Protein AF-A0AA38C4P3-F1 (afdb_monomer)

Structure (mmCIF, N/CA/C/O backbone):
data_AF-A0AA38C4P3-F1
#
_entry.id   AF-A0AA38C4P3-F1
#
loop_
_atom_site.group_PDB
_atom_site.id
_atom_site.type_symbol
_atom_site.label_atom_id
_atom_site.label_alt_id
_atom_site.label_comp_id
_atom_site.label_asym_id
_atom_site.label_entity_id
_atom_site.label_seq_id
_atom_site.pdbx_PDB_ins_code
_atom_site.Cartn_x
_atom_site.Cartn_y
_atom_site.Cartn_z
_atom_site.occupancy
_atom_site.B_iso_or_equiv
_atom_site.auth_seq_id
_atom_site.auth_comp_id
_atom_site.auth_asym_id
_atom_site.auth_atom_id
_atom_site.pdbx_PDB_model_num
ATOM 1 N N . TRP A 1 1 ? 3.185 2.153 8.279 1.00 97.62 1 TRP A N 1
ATOM 2 C CA . TRP A 1 1 ? 3.559 0.835 7.724 1.00 97.62 1 TRP A CA 1
ATOM 3 C C . TRP A 1 1 ? 4.565 1.056 6.614 1.00 97.62 1 TRP A C 1
ATOM 5 O O . TRP A 1 1 ? 4.548 2.125 6.013 1.00 97.62 1 TRP A O 1
ATOM 15 N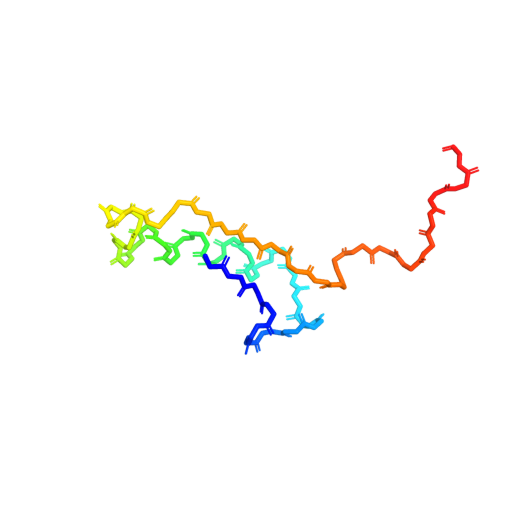 N . ASN A 1 2 ? 5.458 0.100 6.393 1.00 98.38 2 ASN A N 1
ATOM 16 C CA . ASN A 1 2 ? 6.471 0.148 5.344 1.00 98.38 2 ASN A CA 1
ATOM 17 C C . ASN A 1 2 ? 6.500 -1.223 4.646 1.00 98.38 2 ASN A C 1
ATOM 19 O O . ASN A 1 2 ? 6.428 -2.244 5.338 1.00 98.38 2 ASN A O 1
ATOM 23 N N . SER A 1 3 ? 6.558 -1.237 3.311 1.00 98.00 3 SER A N 1
ATOM 24 C CA . SER A 1 3 ? 6.454 -2.460 2.502 1.00 98.00 3 SER A CA 1
ATOM 25 C C . SER A 1 3 ? 7.645 -3.413 2.648 1.00 98.00 3 SER A C 1
ATOM 27 O O . SER A 1 3 ? 7.471 -4.625 2.506 1.00 98.00 3 SER A O 1
ATOM 29 N N . TRP A 1 4 ? 8.836 -2.903 2.976 1.00 98.06 4 TRP A N 1
ATOM 30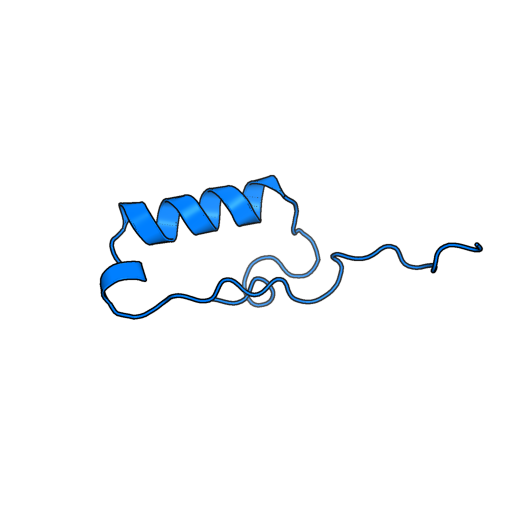 C CA . TRP A 1 4 ? 10.106 -3.626 2.878 1.00 98.06 4 TRP A CA 1
ATOM 31 C C . TRP A 1 4 ? 10.154 -4.909 3.700 1.00 98.06 4 TRP A C 1
ATOM 33 O O . TRP A 1 4 ? 10.475 -5.975 3.180 1.00 98.06 4 TRP A O 1
ATOM 43 N N . ASN A 1 5 ? 9.780 -4.824 4.978 1.00 97.44 5 ASN A N 1
ATOM 44 C CA . ASN A 1 5 ? 9.971 -5.921 5.931 1.00 97.44 5 ASN A CA 1
ATOM 45 C C . ASN A 1 5 ? 9.202 -7.202 5.575 1.00 97.44 5 ASN A C 1
ATOM 47 O O . ASN A 1 5 ? 9.526 -8.260 6.109 1.00 97.44 5 ASN A O 1
ATOM 51 N N . HIS A 1 6 ? 8.172 -7.111 4.730 1.00 97.38 6 HIS A N 1
ATOM 52 C CA . HIS A 1 6 ? 7.375 -8.266 4.320 1.00 97.38 6 HIS A CA 1
ATOM 53 C C . HIS A 1 6 ? 7.467 -8.549 2.820 1.00 97.38 6 HIS A C 1
ATOM 55 O O . HIS A 1 6 ? 7.569 -9.709 2.432 1.00 97.38 6 HIS A O 1
ATOM 61 N N . PHE A 1 7 ? 7.439 -7.507 1.987 1.00 97.62 7 PHE A N 1
ATOM 62 C CA . PHE A 1 7 ? 7.329 -7.653 0.537 1.00 97.62 7 PHE A CA 1
ATOM 63 C C . PHE A 1 7 ? 8.670 -7.494 -0.193 1.00 97.62 7 PHE A C 1
ATOM 65 O O . PHE A 1 7 ? 8.846 -8.087 -1.257 1.00 97.62 7 PHE A O 1
ATOM 72 N N . GLY A 1 8 ? 9.635 -6.748 0.360 1.00 97.88 8 GLY A N 1
ATOM 73 C CA . GLY A 1 8 ? 10.859 -6.384 -0.363 1.00 97.88 8 GLY A CA 1
ATOM 74 C C . GLY A 1 8 ? 10.528 -5.784 -1.737 1.00 97.88 8 GLY A C 1
ATOM 75 O O . GLY A 1 8 ? 9.617 -4.967 -1.841 1.00 97.88 8 GLY A O 1
ATOM 76 N N . CYS A 1 9 ? 11.198 -6.259 -2.793 1.00 98.00 9 CYS A N 1
ATOM 77 C CA . CYS A 1 9 ? 10.901 -5.852 -4.172 1.00 98.00 9 CYS A CA 1
ATOM 78 C C . CYS A 1 9 ? 9.613 -6.456 -4.770 1.00 98.00 9 CYS A C 1
ATOM 80 O O . CYS A 1 9 ? 9.237 -6.085 -5.877 1.00 98.00 9 CYS A O 1
ATOM 82 N N . ASN A 1 10 ? 8.930 -7.388 -4.096 1.00 97.75 10 ASN A N 1
ATOM 83 C CA . ASN A 1 10 ? 7.672 -7.968 -4.587 1.00 97.75 10 ASN A CA 1
ATOM 84 C C . ASN A 1 10 ? 6.483 -7.080 -4.187 1.00 97.75 10 ASN A C 1
ATOM 86 O O . ASN A 1 10 ? 5.585 -7.517 -3.463 1.00 97.75 10 ASN A O 1
ATOM 90 N N . VAL A 1 11 ? 6.513 -5.817 -4.611 1.00 97.00 11 VAL A N 1
ATOM 91 C CA . VAL A 1 11 ? 5.489 -4.808 -4.320 1.00 97.00 11 VAL A CA 1
ATOM 92 C C . VAL A 1 11 ? 4.842 -4.329 -5.618 1.00 97.00 11 VAL A C 1
ATOM 94 O O . VAL A 1 11 ? 5.521 -4.115 -6.617 1.00 97.00 11 VAL A O 1
ATOM 97 N N . ASP A 1 12 ? 3.521 -4.163 -5.608 1.00 97.94 12 ASP A N 1
ATOM 98 C CA . ASP A 1 12 ? 2.755 -3.642 -6.740 1.00 97.94 12 ASP A CA 1
ATOM 99 C C . ASP A 1 12 ? 1.594 -2.746 -6.269 1.00 97.94 12 ASP A C 1
ATOM 101 O O . ASP A 1 12 ? 1.326 -2.604 -5.070 1.00 97.94 12 ASP A O 1
ATOM 105 N N . GLU A 1 13 ? 0.887 -2.125 -7.219 1.00 98.25 13 GLU A N 1
ATOM 106 C CA . GLU A 1 13 ? -0.256 -1.250 -6.926 1.00 98.25 13 GLU A CA 1
ATOM 107 C C . GLU A 1 13 ? -1.339 -1.963 -6.103 1.00 98.25 13 GLU A C 1
ATOM 109 O O . GLU A 1 13 ? -1.929 -1.366 -5.194 1.00 98.25 13 GLU A O 1
ATOM 114 N N . LYS A 1 14 ? -1.605 -3.238 -6.406 1.00 98.50 14 LYS A N 1
ATOM 115 C CA . LYS A 1 14 ? -2.671 -4.005 -5.763 1.00 98.50 14 LYS A CA 1
ATOM 116 C C . LYS A 1 14 ? -2.373 -4.190 -4.278 1.00 98.50 14 LYS A C 1
ATOM 118 O O . LYS A 1 14 ? -3.242 -3.900 -3.457 1.00 98.50 14 LYS A O 1
ATOM 123 N N . ILE A 1 15 ? -1.146 -4.579 -3.930 1.00 98.19 15 ILE A N 1
ATOM 124 C CA . ILE A 1 15 ? -0.703 -4.745 -2.540 1.00 98.19 15 ILE A CA 1
ATOM 125 C C . ILE A 1 15 ? -0.864 -3.438 -1.756 1.00 98.19 15 ILE A C 1
ATOM 127 O O . ILE A 1 15 ? -1.350 -3.452 -0.621 1.00 98.19 15 ILE A O 1
ATOM 131 N N . ILE A 1 16 ? -0.489 -2.297 -2.342 1.00 98.38 16 ILE A N 1
ATOM 132 C CA . ILE A 1 16 ? -0.587 -0.999 -1.661 1.00 98.38 16 ILE A CA 1
ATOM 133 C C . ILE A 1 16 ? -2.048 -0.596 -1.430 1.00 98.38 16 ILE A C 1
ATOM 135 O O . ILE A 1 16 ? -2.389 -0.150 -0.330 1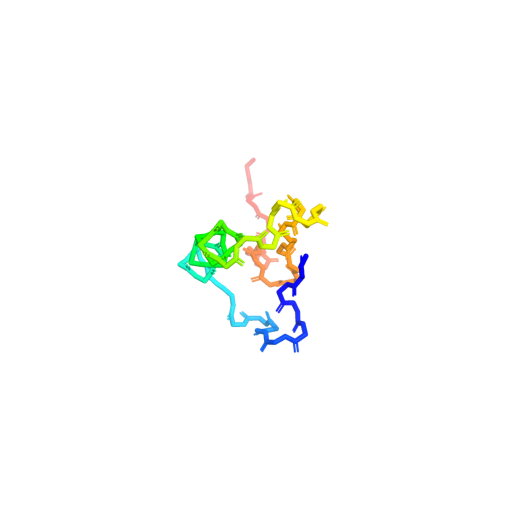.00 98.38 16 ILE A O 1
ATOM 139 N N . ARG A 1 17 ? -2.931 -0.798 -2.417 1.00 98.56 17 ARG A N 1
ATOM 140 C CA . ARG A 1 17 ? -4.372 -0.526 -2.269 1.00 98.56 17 ARG A CA 1
ATOM 141 C C . ARG A 1 17 ? -5.025 -1.427 -1.226 1.00 98.56 17 ARG A C 1
ATOM 143 O O . ARG A 1 17 ? -5.686 -0.921 -0.326 1.00 98.56 17 ARG A O 1
ATOM 150 N N . GLU A 1 18 ? -4.782 -2.733 -1.289 1.00 98.56 18 GLU A N 1
ATOM 151 C CA . GLU A 1 18 ? -5.328 -3.689 -0.318 1.00 98.56 18 GLU A CA 1
ATOM 152 C C . GLU A 1 18 ? -4.798 -3.418 1.100 1.00 98.56 18 GLU A C 1
ATOM 154 O O . GLU A 1 18 ? -5.540 -3.532 2.075 1.00 98.56 18 GLU A O 1
ATOM 159 N N . THR A 1 19 ? -3.542 -2.973 1.233 1.00 98.44 19 THR A N 1
ATOM 160 C CA . THR A 1 19 ? -2.985 -2.521 2.519 1.00 98.44 19 THR A CA 1
ATOM 161 C C . THR A 1 19 ? -3.725 -1.286 3.041 1.00 98.44 19 THR A C 1
ATOM 163 O O . THR A 1 19 ? -4.036 -1.219 4.232 1.00 98.44 19 THR A O 1
ATOM 166 N N . ALA A 1 20 ? -4.057 -0.322 2.178 1.00 98.44 20 ALA A N 1
ATOM 167 C CA . ALA A 1 20 ? -4.850 0.845 2.566 1.00 98.44 20 ALA A CA 1
ATOM 168 C C . ALA A 1 20 ? -6.275 0.466 3.007 1.00 98.44 20 ALA A C 1
ATOM 170 O O . ALA A 1 20 ? -6.749 0.945 4.040 1.00 98.44 20 ALA A O 1
ATOM 171 N N . ASP A 1 21 ? -6.926 -0.458 2.302 1.00 98.69 21 ASP A N 1
ATOM 172 C CA . ASP A 1 21 ? -8.241 -0.979 2.690 1.00 98.69 21 ASP A CA 1
ATOM 173 C C . ASP A 1 21 ? -8.174 -1.746 4.023 1.00 98.69 21 ASP A C 1
ATOM 175 O O . ASP A 1 21 ? -9.050 -1.605 4.888 1.00 98.69 21 ASP A O 1
ATOM 179 N N . ALA A 1 22 ? -7.100 -2.508 4.251 1.00 98.50 22 ALA A N 1
ATOM 180 C CA . ALA A 1 22 ? -6.844 -3.184 5.519 1.00 98.50 22 ALA A CA 1
ATOM 181 C C . ALA A 1 22 ? -6.657 -2.182 6.669 1.00 98.50 22 ALA A C 1
ATOM 183 O O . ALA A 1 22 ? -7.185 -2.394 7.760 1.00 98.50 22 ALA A O 1
ATOM 184 N N . PHE A 1 23 ? -5.986 -1.050 6.435 1.00 98.44 23 PHE A N 1
ATOM 185 C CA . PHE A 1 23 ? -5.825 0.015 7.431 1.00 98.44 23 PHE A CA 1
ATOM 186 C C . PHE A 1 23 ? -7.167 0.556 7.943 1.00 98.44 23 PHE A C 1
ATOM 188 O O . PHE A 1 23 ? -7.323 0.817 9.141 1.00 98.44 23 PHE A O 1
ATOM 195 N N . ILE A 1 24 ? -8.142 0.716 7.044 1.00 98.38 24 ILE A N 1
ATOM 196 C CA . ILE A 1 24 ? -9.487 1.189 7.383 1.00 98.38 24 ILE A CA 1
ATOM 197 C C . ILE A 1 24 ? -10.316 0.079 8.028 1.00 98.38 24 ILE A C 1
ATOM 199 O O . ILE A 1 24 ? -10.885 0.288 9.101 1.00 98.38 24 ILE A O 1
ATOM 203 N N . SER A 1 25 ? -10.378 -1.095 7.397 1.00 98.56 25 SER A N 1
ATOM 204 C CA . SER A 1 25 ? -11.253 -2.193 7.826 1.00 98.56 25 SER A CA 1
ATOM 205 C C . SER A 1 25 ? -10.841 -2.795 9.171 1.00 98.56 25 SER A C 1
ATOM 207 O O . SER A 1 25 ? -11.705 -3.136 9.976 1.00 98.56 25 SER A O 1
ATOM 209 N N . THR A 1 26 ? -9.539 -2.850 9.467 1.00 98.31 26 THR A N 1
ATOM 210 C CA . THR A 1 26 ? -9.027 -3.291 10.778 1.00 98.31 26 THR A CA 1
ATOM 211 C C . THR A 1 26 ? -9.067 -2.189 11.840 1.00 98.31 26 THR A C 1
ATOM 213 O O . THR A 1 26 ? -8.868 -2.459 13.023 1.00 98.31 26 THR A O 1
ATOM 216 N N . GLY A 1 27 ? -9.330 -0.939 11.447 1.00 98.19 27 GLY A N 1
ATOM 217 C CA . GLY A 1 27 ? -9.430 0.202 12.354 1.00 98.19 27 GLY A CA 1
ATOM 218 C C . GLY A 1 27 ? -8.095 0.752 12.858 1.00 98.19 27 GLY A C 1
ATOM 219 O O . GLY A 1 27 ? -8.111 1.704 13.638 1.00 98.19 27 GLY A O 1
ATOM 220 N N . ILE A 1 28 ? -6.947 0.234 12.409 1.00 97.81 28 ILE A N 1
ATOM 221 C CA . ILE A 1 28 ? -5.634 0.749 12.835 1.00 97.81 28 ILE A CA 1
ATOM 222 C C . ILE A 1 28 ? -5.404 2.201 12.401 1.00 97.81 28 ILE A C 1
ATOM 224 O O . ILE A 1 28 ? -4.701 2.939 13.090 1.00 97.81 28 ILE A O 1
ATOM 228 N N . SER A 1 29 ? -6.064 2.660 11.332 1.00 97.81 29 SER A N 1
ATOM 229 C CA . SER A 1 29 ? -6.057 4.079 10.956 1.00 97.81 29 SER A CA 1
ATOM 230 C C . SER A 1 29 ? -6.619 4.982 12.057 1.00 97.81 29 SER A C 1
ATOM 232 O O . SER A 1 29 ? -6.088 6.063 12.309 1.00 97.81 29 SER A O 1
ATOM 234 N N . LYS A 1 30 ? -7.630 4.508 12.797 1.00 98.19 30 LYS A N 1
ATOM 235 C CA . LYS A 1 30 ? -8.224 5.218 13.944 1.00 98.19 30 LYS A CA 1
ATOM 236 C C . LYS A 1 30 ? -7.311 5.225 15.172 1.00 98.19 30 LYS A C 1
ATOM 238 O O . LYS A 1 30 ? -7.528 6.025 16.075 1.00 98.19 30 LYS A O 1
ATOM 243 N N . LEU A 1 31 ? -6.294 4.363 15.201 1.00 98.25 31 LEU A N 1
ATOM 244 C CA . LEU A 1 31 ? -5.272 4.311 16.251 1.00 98.25 31 LEU A CA 1
ATOM 245 C C . LEU A 1 31 ? -4.064 5.217 15.945 1.00 98.25 31 LEU A C 1
ATOM 247 O O . LEU A 1 31 ? -3.090 5.204 16.691 1.00 98.25 31 LEU A O 1
ATOM 251 N N . GLY A 1 32 ? -4.117 6.003 14.862 1.00 98.25 32 GLY A N 1
ATOM 252 C CA . GLY A 1 32 ? -3.079 6.972 14.495 1.00 98.25 32 GLY A CA 1
ATOM 253 C C . GLY A 1 32 ? -2.094 6.489 13.428 1.00 98.25 32 GLY A C 1
ATOM 254 O O . GLY A 1 32 ? -1.187 7.232 13.059 1.00 98.25 32 GLY A O 1
ATOM 255 N N . TYR A 1 33 ? -2.266 5.280 12.884 1.00 98.19 33 TYR A N 1
ATOM 256 C CA . TYR A 1 33 ? -1.454 4.803 11.764 1.00 98.19 33 TYR A CA 1
ATOM 257 C C . TYR A 1 33 ? -1.985 5.369 10.444 1.00 98.19 33 TYR A C 1
ATOM 259 O O . TYR A 1 33 ? -2.921 4.834 9.859 1.00 98.19 33 TYR A O 1
ATOM 267 N N . THR A 1 34 ? -1.377 6.450 9.960 1.00 97.25 34 THR A N 1
ATOM 268 C CA . THR A 1 34 ? -1.860 7.191 8.778 1.00 97.25 34 THR A CA 1
ATOM 269 C C . THR A 1 34 ? -0.927 7.132 7.569 1.00 97.25 34 THR A C 1
ATOM 271 O O . THR A 1 34 ? -1.292 7.611 6.500 1.00 97.25 34 THR A O 1
ATOM 274 N N . TYR A 1 35 ? 0.256 6.528 7.715 1.00 98.19 35 TYR A N 1
ATOM 275 C CA . TYR A 1 35 ? 1.268 6.448 6.660 1.00 98.19 35 TYR A CA 1
ATOM 276 C C . TYR A 1 35 ? 1.438 5.023 6.128 1.00 98.19 35 TYR A C 1
ATOM 278 O O . TYR A 1 35 ? 1.668 4.074 6.894 1.00 98.19 35 TYR A O 1
ATOM 286 N N . ILE A 1 36 ? 1.389 4.910 4.803 1.00 98.12 36 ILE A N 1
ATOM 287 C CA . ILE A 1 36 ? 1.700 3.715 4.018 1.00 98.12 36 ILE A CA 1
ATOM 288 C C . ILE A 1 36 ? 2.884 4.089 3.132 1.00 98.12 36 ILE A C 1
ATOM 290 O O . ILE A 1 36 ? 2.732 4.849 2.180 1.00 98.12 36 ILE A O 1
ATOM 294 N N . ASN A 1 37 ? 4.069 3.603 3.493 1.00 98.56 37 ASN A N 1
ATOM 295 C CA . ASN A 1 37 ? 5.309 3.939 2.805 1.00 98.56 37 ASN A CA 1
ATOM 296 C C . ASN A 1 37 ? 5.673 2.806 1.843 1.00 98.56 37 ASN A C 1
ATOM 298 O O . ASN A 1 37 ? 5.808 1.657 2.275 1.00 98.56 37 ASN A O 1
ATOM 302 N N . ILE A 1 38 ? 5.830 3.149 0.566 1.00 98.31 38 ILE A N 1
ATOM 303 C CA . ILE A 1 38 ? 6.421 2.272 -0.446 1.00 98.31 38 ILE A CA 1
ATOM 304 C C . ILE A 1 38 ? 7.937 2.420 -0.314 1.00 98.31 38 ILE A C 1
ATOM 306 O O . ILE A 1 38 ? 8.449 3.539 -0.376 1.00 98.31 38 ILE A O 1
ATOM 310 N N . ASP A 1 39 ? 8.621 1.315 -0.041 1.00 98.12 39 ASP A N 1
ATOM 311 C CA . ASP A 1 39 ? 10.081 1.268 0.044 1.00 98.12 39 ASP A CA 1
ATOM 312 C C . ASP A 1 39 ? 10.698 1.015 -1.345 1.00 98.12 39 ASP A C 1
ATOM 314 O O . ASP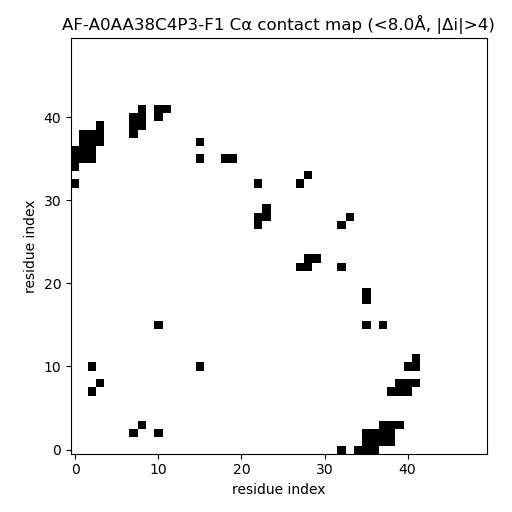 A 1 39 ? 10.091 1.370 -2.351 1.00 98.12 39 ASP A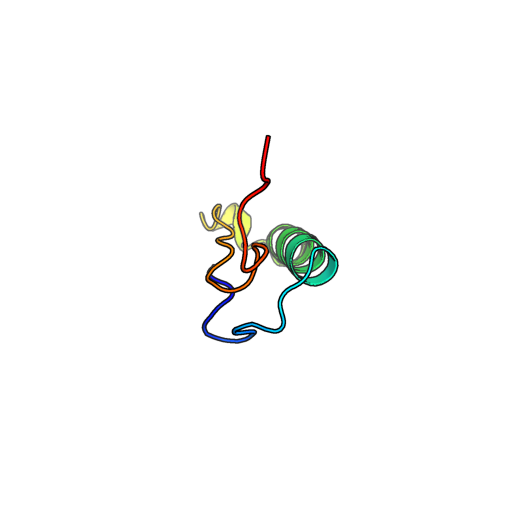 O 1
ATOM 318 N N . ASP A 1 40 ? 11.898 0.449 -1.418 1.00 97.62 40 ASP A N 1
ATOM 319 C CA . ASP A 1 40 ? 12.653 0.274 -2.660 1.00 97.62 40 ASP A CA 1
ATOM 320 C C . ASP A 1 40 ? 11.937 -0.578 -3.743 1.00 97.62 40 ASP A C 1
ATOM 322 O O . ASP A 1 40 ? 10.946 -1.269 -3.492 1.00 97.62 40 ASP A O 1
ATOM 326 N N . CYS A 1 41 ? 12.480 -0.547 -4.964 1.00 96.94 41 CYS A N 1
ATOM 327 C CA . CYS A 1 41 ? 12.058 -1.321 -6.144 1.00 96.94 41 CYS A CA 1
ATOM 328 C C . CYS A 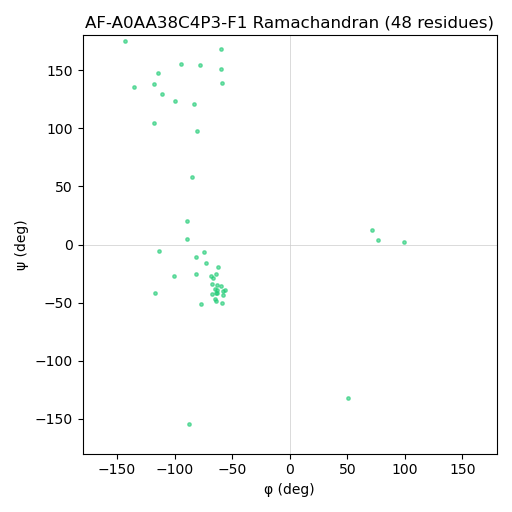1 41 ? 10.717 -0.910 -6.798 1.00 96.94 41 CYS A C 1
ATOM 330 O O . CYS A 1 41 ? 10.215 -1.635 -7.654 1.00 96.94 41 CYS A O 1
ATOM 332 N N . TRP A 1 42 ? 10.137 0.245 -6.440 1.00 97.00 42 TRP A N 1
ATOM 333 C CA . TRP A 1 42 ? 8.910 0.766 -7.077 1.00 97.00 42 TRP A CA 1
ATOM 334 C C . TRP A 1 42 ? 9.149 1.497 -8.403 1.00 97.00 42 TRP A C 1
ATOM 336 O O . TRP A 1 42 ? 8.231 1.624 -9.212 1.00 97.00 42 TRP A O 1
ATOM 346 N N . ALA A 1 43 ? 10.349 2.045 -8.587 1.00 96.25 43 ALA A N 1
ATOM 347 C CA . ALA A 1 43 ? 10.716 2.819 -9.761 1.00 96.25 43 ALA A CA 1
ATOM 348 C C . ALA A 1 43 ? 11.400 1.932 -10.807 1.00 96.25 43 ALA A C 1
ATOM 350 O O . ALA A 1 43 ? 12.024 0.923 -10.473 1.00 96.25 43 ALA A O 1
ATOM 351 N N . GLU A 1 44 ? 11.328 2.358 -12.065 1.00 96.06 44 GLU A N 1
ATOM 352 C CA . GLU A 1 44 ? 12.164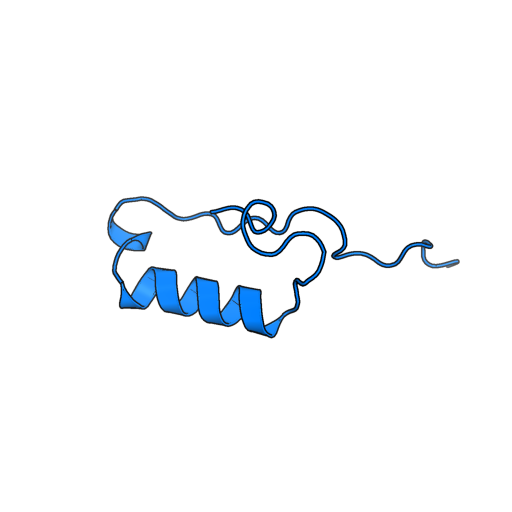 1.805 -13.128 1.00 96.06 44 GLU A CA 1
ATOM 353 C C . GLU A 1 44 ? 13.655 2.000 -12.809 1.00 96.06 44 GLU A C 1
ATOM 355 O O . GLU A 1 44 ? 14.050 2.956 -12.134 1.00 96.06 44 GLU A O 1
ATOM 360 N N . LEU A 1 45 ? 14.494 1.090 -13.313 1.00 96.00 45 LEU A N 1
ATOM 361 C CA . LEU A 1 45 ? 15.946 1.142 -13.089 1.00 96.00 45 LEU A CA 1
ATOM 362 C C . LEU A 1 45 ? 16.603 2.347 -13.770 1.00 96.00 45 LEU A C 1
ATOM 364 O O . LEU A 1 45 ? 17.624 2.846 -13.301 1.00 96.00 45 LEU A O 1
ATOM 368 N N . GLU A 1 46 ? 16.012 2.806 -14.868 1.00 97.38 46 GLU A N 1
ATOM 369 C CA . GLU A 1 46 ? 16.507 3.909 -15.678 1.00 97.38 46 GLU A CA 1
ATOM 370 C C . GLU A 1 46 ? 15.531 5.083 -15.618 1.00 97.38 46 GLU A C 1
ATOM 372 O O . GLU A 1 46 ? 14.317 4.910 -15.511 1.00 97.38 46 GLU A O 1
ATOM 377 N N . ARG A 1 47 ? 16.070 6.301 -15.695 1.00 96.31 47 ARG A N 1
ATOM 378 C CA . ARG A 1 47 ? 15.255 7.517 -15.786 1.00 96.31 47 ARG A CA 1
ATOM 379 C C . ARG A 1 47 ? 14.733 7.698 -17.206 1.00 96.31 47 ARG A C 1
ATOM 381 O O . ARG A 1 47 ? 15.381 7.294 -18.170 1.00 96.31 47 ARG A O 1
ATOM 388 N N . ASP A 1 48 ? 13.617 8.405 -17.325 1.00 95.62 48 ASP A N 1
ATOM 389 C CA . ASP A 1 48 ? 13.132 8.865 -18.621 1.00 95.62 48 ASP A CA 1
ATOM 390 C C . ASP A 1 48 ? 14.184 9.763 -19.301 1.00 95.62 48 ASP A C 1
ATOM 392 O O . ASP A 1 48 ? 14.834 10.591 -18.659 1.00 95.62 48 ASP A O 1
ATOM 396 N N . ASN A 1 49 ? 14.359 9.595 -20.614 1.00 90.31 49 ASN A N 1
ATOM 397 C CA . ASN A 1 49 ? 15.367 10.303 -21.417 1.00 90.31 49 ASN A CA 1
ATOM 398 C C . ASN A 1 49 ? 14.870 11.648 -21.991 1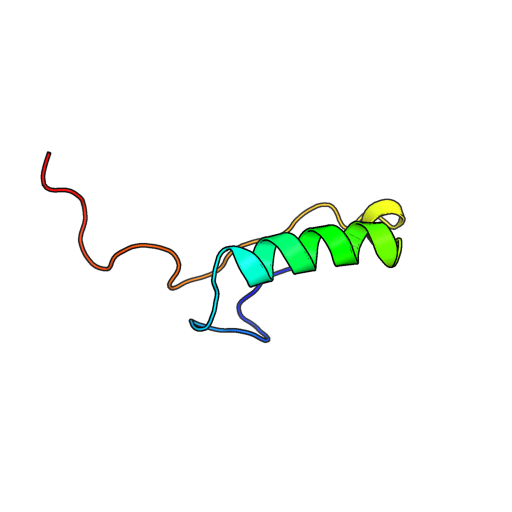.00 90.31 49 ASN A C 1
ATOM 400 O O . ASN A 1 49 ? 15.430 12.137 -22.976 1.00 90.31 49 ASN A O 1
ATOM 404 N N . THR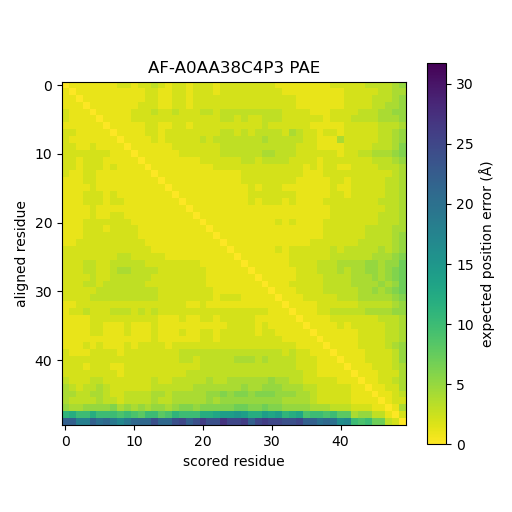 A 1 50 ? 13.811 12.231 -21.422 1.00 73.00 50 THR A N 1
ATOM 405 C CA . THR A 1 50 ? 13.168 13.466 -21.913 1.00 73.00 50 THR A CA 1
ATOM 406 C C . THR A 1 50 ? 12.955 14.484 -20.813 1.00 73.00 50 THR A C 1
ATOM 408 O O . THR A 1 50 ? 12.316 14.104 -19.807 1.00 73.00 50 THR A O 1
#

Foldseek 3Di:
DECCVPQNLVDDPVVQVVVVVCCVVVVVVVVVPDDYHYDPNPDDPDDDPD

Radius of gyration: 13.29 Å; Cα contacts (8 Å, |Δi|>4): 39; chains: 1; bounding box: 28×22×38 Å

Sequence (50 aa):
WNSWNHFGCNVDEKIIRETADAFISTGISKLGYTYINIDDCWAELERDNT

Nearest PDB structures (foldseek):
  3a5v-assembly1_A  TM=9.724E-01  e=1.077E-03  Umbelopsis vinacea

pLDDT: mean 97.18, std 3.69, range [73.0, 98.69]

InterPro domains:
  IPR000111 Glycoside hydrolase family 27/36, conserved site [PS00512] (32-48)
  IPR002241 Glycoside hydrolase, family 27 [PF16499] (2-49)
  IPR002241 Glycoside hydrolase, family 27 [PTHR11452] (1-48)
  IPR013785 Aldolase-type TIM barrel [G3DSA:3.20.20.70] (1-50)
  IPR017853 Glycoside hydrolase superfamily [SSF51445] (1-49)

Mean predicted aligned error: 2.53 Å

Organism: Taxus chinensis (NCBI:txid29808)

Secondary structure (DSSP, 8-state):
-BSHHHHTT---HHHHHHHHHHHHHTSGGGGT----B--TT-S-SS----

Solvent-accessible surface area (backbone atoms only — not comparable to full-atom values): 3251 Å² total; per-residue (Å²): 90,63,41,46,92,82,41,45,66,74,64,52,72,65,60,55,52,54,49,53,51,46,34,57,75,72,43,48,40,80,74,69,56,82,56,81,43,83,51,70,71,79,65,72,97,66,79,83,95,120